Protein AF-A0A084WUX9-F1 (afdb_monomer_lite)

Foldseek 3Di:
DDDDDDDDDDDDDDDDPDDPDPPPPPPPPPPPPPLQDACALLNVQLVVCCVVPVPDDPVVSVVVVVVDDLVSSLVSRVVSVVRPNHDDDPVSVVSVVVVFDDQQDPDLLVNQCVVFLDDDPPDDSVRSSVVSVVVVVPDDPVVSVVSVVVSVVVNVCCVVVRDD

Sequence (164 aa):
MTSSHTGPKKTEREIDQLDNHHQEAAGTTTETPNLNTTTTAYNLFAREKKIKRLNLSSGDIKQQWKAASEAEKLQYIYEARLRPNHRLTRAEKAILDQWMPVPVPVDVRSYFLAKHAVVQPPFSPVHQRKSALKKIAALTEREKQQLEAEHYNENLAYMTYGIH

Organism: Anopheles sinensis (NCBI:txid74873)

Radius of gyration: 33.67 Å; chains: 1; bounding box: 61×87×87 Å

Structure (mmCIF, N/CA/C/O backbone):
data_AF-A0A084WUX9-F1
#
_entry.id   AF-A0A084WUX9-F1
#
loop_
_atom_site.group_PDB
_atom_site.id
_atom_site.type_symbol
_atom_site.label_atom_id
_atom_site.label_alt_id
_atom_site.label_comp_id
_atom_site.label_asym_id
_atom_site.label_entity_id
_atom_site.label_seq_id
_atom_site.pdbx_PDB_ins_code
_atom_site.Cartn_x
_atom_site.Cartn_y
_atom_site.Cartn_z
_atom_site.occupancy
_atom_site.B_iso_or_equiv
_atom_site.auth_seq_id
_atom_site.auth_comp_id
_atom_site.auth_asym_id
_atom_site.auth_atom_id
_atom_site.pdbx_PDB_model_num
ATOM 1 N N . MET A 1 1 ? 19.362 77.435 -44.225 1.00 41.72 1 MET A N 1
ATOM 2 C CA . MET A 1 1 ? 17.892 77.500 -44.380 1.00 41.72 1 MET A CA 1
ATOM 3 C C . MET A 1 1 ? 17.540 77.054 -45.794 1.00 41.72 1 MET A C 1
ATOM 5 O O . MET A 1 1 ? 18.256 77.455 -46.699 1.00 41.72 1 MET A O 1
ATOM 9 N N . THR A 1 2 ? 16.474 76.247 -45.925 1.00 39.19 2 THR A N 1
ATOM 10 C CA . THR A 1 2 ? 15.825 75.701 -47.148 1.00 39.19 2 THR A CA 1
ATOM 11 C C . THR A 1 2 ? 16.652 74.743 -48.018 1.00 39.19 2 THR A C 1
ATOM 13 O O . THR A 1 2 ? 17.834 74.980 -48.200 1.00 39.19 2 THR A O 1
ATOM 16 N N . SER A 1 3 ? 16.138 73.715 -48.692 1.00 33.12 3 SER A N 1
ATOM 17 C CA . SER A 1 3 ? 14.966 72.821 -48.629 1.00 33.12 3 SER A CA 1
ATOM 18 C C . SER A 1 3 ? 15.033 72.005 -49.935 1.00 33.12 3 SER A C 1
ATOM 20 O O . SER A 1 3 ? 15.480 72.550 -50.940 1.00 33.12 3 SER A O 1
ATOM 22 N N . SER A 1 4 ? 14.466 70.792 -49.939 1.00 40.16 4 SER A N 1
ATOM 23 C CA . SER A 1 4 ? 13.883 70.120 -51.123 1.00 40.16 4 SER A CA 1
ATOM 24 C C . SER A 1 4 ? 14.839 69.483 -52.148 1.00 40.16 4 SER A C 1
ATOM 26 O O . SER A 1 4 ? 15.923 69.985 -52.392 1.00 40.16 4 SER A O 1
ATOM 28 N N . HIS A 1 5 ? 14.492 68.441 -52.908 1.00 34.41 5 HIS A N 1
ATOM 29 C CA . HIS A 1 5 ? 13.537 67.319 -52.855 1.00 34.41 5 HIS A CA 1
ATOM 30 C C . HIS A 1 5 ? 13.778 66.551 -54.184 1.00 34.41 5 HIS A C 1
ATOM 32 O O . HIS A 1 5 ? 13.974 67.203 -55.205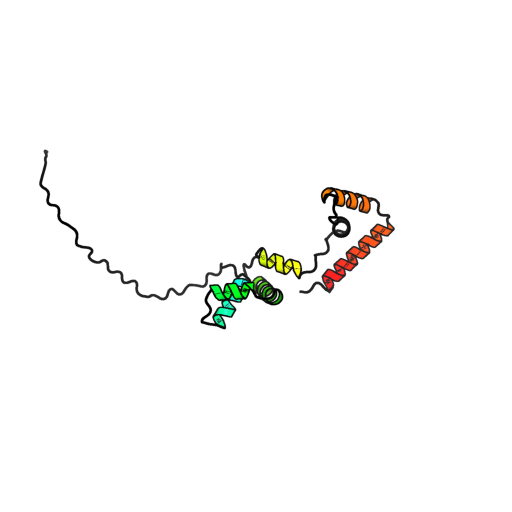 1.00 34.41 5 HIS A O 1
ATOM 38 N N . THR A 1 6 ? 13.703 65.207 -54.173 1.00 41.31 6 THR A N 1
ATOM 39 C CA . THR A 1 6 ? 13.451 64.271 -55.316 1.00 41.31 6 THR A CA 1
ATOM 40 C C . THR A 1 6 ? 14.460 64.234 -56.481 1.00 41.31 6 THR A C 1
ATOM 42 O O . THR A 1 6 ? 14.612 65.216 -57.188 1.00 41.31 6 THR A O 1
ATOM 45 N N . GLY A 1 7 ? 15.202 63.150 -56.759 1.00 40.19 7 GLY A N 1
ATOM 46 C CA . GLY A 1 7 ? 14.838 61.765 -57.170 1.00 40.19 7 GLY A CA 1
ATOM 47 C C . GLY A 1 7 ? 15.695 61.413 -58.429 1.00 40.19 7 GLY A C 1
ATOM 48 O O . GLY A 1 7 ? 16.236 62.365 -58.986 1.00 40.19 7 GLY A O 1
ATOM 49 N N . PRO A 1 8 ? 15.874 60.159 -58.928 1.00 44.72 8 PRO A N 1
ATOM 50 C CA . PRO A 1 8 ? 14.911 59.055 -58.932 1.00 44.72 8 PRO A CA 1
ATOM 51 C C . PRO A 1 8 ? 15.466 57.623 -58.671 1.00 44.72 8 PRO A C 1
ATOM 53 O O . PRO A 1 8 ? 16.659 57.341 -58.691 1.00 44.72 8 PRO A O 1
ATOM 56 N N . LYS A 1 9 ? 14.495 56.719 -58.482 1.00 49.94 9 LYS A N 1
ATOM 57 C CA . LYS A 1 9 ? 14.483 55.248 -58.606 1.00 49.94 9 LYS A CA 1
ATOM 58 C C . LYS A 1 9 ? 15.597 54.606 -59.450 1.00 49.94 9 LYS A C 1
ATOM 60 O O . LYS A 1 9 ? 15.691 54.928 -60.630 1.00 49.94 9 LYS A O 1
ATOM 65 N N . LYS A 1 10 ? 16.179 53.513 -58.935 1.00 38.62 10 LYS A N 1
ATOM 66 C CA . LYS A 1 10 ? 16.276 52.227 -59.655 1.00 38.62 10 LYS A CA 1
ATOM 67 C C . LYS A 1 10 ? 16.166 51.043 -58.687 1.00 38.62 10 LYS A C 1
ATOM 69 O O . LYS A 1 10 ? 16.828 50.997 -57.661 1.00 38.62 10 LYS A O 1
ATOM 74 N N . THR A 1 11 ? 15.261 50.139 -59.032 1.00 54.69 11 THR A N 1
ATOM 75 C CA . THR A 1 11 ? 15.081 48.780 -58.519 1.00 54.69 11 THR A CA 1
ATOM 76 C C . THR A 1 11 ? 16.185 47.890 -59.077 1.00 54.69 11 THR A C 1
ATOM 78 O O . THR A 1 11 ? 16.352 47.870 -60.289 1.00 54.69 11 THR A O 1
ATOM 81 N N . GLU A 1 12 ? 16.835 47.108 -58.227 1.00 41.22 12 GLU A N 1
ATOM 82 C CA . GLU A 1 12 ? 17.579 45.880 -58.547 1.00 41.22 12 GLU A CA 1
ATOM 83 C C . GLU A 1 12 ? 17.615 45.112 -57.211 1.00 41.22 12 GLU A C 1
ATOM 85 O O . GLU A 1 12 ? 17.967 45.676 -56.180 1.00 41.22 12 GLU A O 1
ATOM 90 N N . ARG A 1 13 ? 16.856 44.011 -57.097 1.00 45.44 13 ARG A N 1
ATOM 91 C CA . ARG A 1 13 ? 17.412 42.644 -57.076 1.00 45.44 13 ARG A CA 1
ATOM 92 C C . ARG A 1 13 ? 18.611 42.565 -56.130 1.00 45.44 13 ARG A C 1
ATOM 94 O O . ARG A 1 13 ? 19.611 43.221 -56.360 1.00 45.44 13 ARG A O 1
ATOM 101 N N . GLU A 1 14 ? 18.413 41.959 -54.959 1.00 50.81 14 GLU A N 1
ATOM 102 C CA . GLU A 1 14 ? 18.924 40.604 -54.677 1.00 50.81 14 GLU A CA 1
ATOM 103 C C . GLU A 1 14 ? 20.434 40.509 -54.897 1.00 50.81 14 GLU A C 1
ATOM 105 O O . GLU A 1 14 ? 20.900 40.800 -55.990 1.00 50.81 14 GLU A O 1
ATOM 110 N N . ILE A 1 15 ? 21.125 39.968 -53.887 1.00 43.72 15 ILE A N 1
ATOM 111 C CA . ILE A 1 15 ? 22.556 39.615 -53.840 1.00 43.72 15 ILE A CA 1
ATOM 112 C C . ILE A 1 15 ? 23.380 40.633 -53.033 1.00 43.72 15 ILE A C 1
ATOM 114 O O . ILE A 1 15 ? 23.871 41.626 -53.549 1.00 43.72 15 ILE A O 1
ATOM 118 N N . ASP A 1 16 ? 23.455 40.413 -51.716 1.00 39.91 16 ASP A N 1
ATOM 119 C CA . ASP A 1 16 ? 24.708 39.955 -51.095 1.00 39.91 16 ASP A CA 1
ATOM 120 C C . ASP A 1 16 ? 24.497 39.704 -49.594 1.00 39.91 16 ASP A C 1
ATOM 122 O O . ASP A 1 16 ? 24.629 40.570 -48.730 1.00 39.91 16 ASP A O 1
ATOM 126 N N . GLN A 1 17 ? 24.140 38.452 -49.299 1.00 48.69 17 GLN A N 1
ATOM 127 C CA . GLN A 1 17 ? 24.583 37.794 -48.079 1.00 48.69 17 GLN A CA 1
ATOM 128 C C . GLN A 1 17 ? 26.094 37.612 -48.210 1.00 48.69 17 GLN A C 1
ATOM 130 O O . GLN A 1 17 ? 26.529 36.732 -48.946 1.00 48.69 17 GLN A O 1
ATOM 135 N N . LEU A 1 18 ? 26.880 38.415 -47.498 1.00 40.47 18 LEU A N 1
ATOM 136 C CA . LEU A 1 18 ? 28.286 38.113 -47.258 1.00 40.47 18 LEU A CA 1
ATOM 137 C C . LEU A 1 18 ? 28.596 38.272 -45.769 1.00 40.47 18 LEU A C 1
ATOM 139 O O . LEU A 1 18 ? 28.693 39.368 -45.223 1.00 40.47 18 LEU A O 1
ATOM 143 N N . ASP A 1 19 ? 28.698 37.096 -45.152 1.00 46.34 19 ASP A N 1
ATOM 144 C CA . ASP A 1 19 ? 29.775 36.701 -44.253 1.00 46.34 19 ASP A CA 1
ATOM 145 C C . ASP A 1 19 ? 29.959 37.473 -42.947 1.00 46.34 19 ASP A C 1
ATOM 147 O O . ASP A 1 19 ? 30.863 38.285 -42.779 1.00 46.34 19 ASP A O 1
ATOM 151 N N . ASN A 1 20 ? 29.217 37.030 -41.929 1.00 42.66 20 ASN A N 1
ATOM 152 C CA . ASN A 1 20 ? 29.843 36.797 -40.629 1.00 42.66 20 ASN A CA 1
ATOM 153 C C . ASN A 1 20 ? 29.811 35.301 -40.318 1.00 42.66 20 ASN A C 1
ATOM 155 O O . ASN A 1 20 ? 28.899 34.757 -39.695 1.00 42.66 20 ASN A O 1
ATOM 159 N N . HIS A 1 21 ? 30.844 34.647 -40.835 1.00 44.69 21 HIS A N 1
ATOM 160 C CA . HIS A 1 21 ? 31.162 33.239 -40.705 1.00 44.69 21 HIS A CA 1
ATOM 161 C C . HIS A 1 21 ? 31.681 32.949 -39.283 1.00 44.69 21 HIS A C 1
ATOM 163 O O . HIS A 1 21 ? 32.874 32.741 -39.075 1.00 44.69 21 HIS A O 1
ATOM 169 N N . HIS A 1 22 ? 30.802 32.915 -38.278 1.00 39.81 22 HIS A N 1
ATOM 170 C CA . HIS A 1 22 ? 31.128 32.217 -37.033 1.00 39.81 22 HIS A CA 1
ATOM 171 C C . HIS A 1 22 ? 30.910 30.720 -37.256 1.00 39.81 22 HIS A C 1
ATOM 173 O O . HIS A 1 22 ? 29.829 30.180 -37.043 1.00 39.81 22 HIS A O 1
ATOM 179 N N . GLN A 1 23 ? 31.969 30.050 -37.719 1.00 47.12 23 GLN A N 1
ATOM 180 C CA . GLN A 1 23 ? 32.137 28.619 -37.492 1.00 47.12 23 GLN A CA 1
ATOM 181 C C . GLN A 1 23 ? 32.163 28.411 -35.978 1.00 47.12 23 GLN A C 1
ATOM 183 O O . GLN A 1 23 ? 33.183 28.636 -35.326 1.00 47.12 23 GLN A O 1
ATOM 188 N N . GLU A 1 24 ? 31.030 28.011 -35.409 1.00 46.75 24 GLU A N 1
ATOM 189 C CA . GLU A 1 24 ? 31.026 27.385 -34.097 1.00 46.75 24 GLU A CA 1
ATOM 190 C C . GLU A 1 24 ? 31.897 26.135 -34.216 1.00 46.75 24 GLU A C 1
ATOM 192 O O . GLU A 1 24 ? 31.562 25.166 -34.902 1.00 46.75 24 GLU A O 1
ATOM 197 N N . ALA A 1 25 ? 33.083 26.198 -33.612 1.00 47.25 25 ALA A N 1
ATOM 198 C CA . ALA A 1 25 ? 33.909 25.026 -33.418 1.00 47.25 25 ALA A CA 1
ATOM 199 C C . ALA A 1 25 ? 33.036 23.948 -32.770 1.00 47.25 25 ALA A C 1
ATOM 201 O O . ALA A 1 25 ? 32.283 24.249 -31.842 1.00 47.25 25 ALA A O 1
ATOM 202 N N . ALA A 1 26 ? 33.145 22.710 -33.257 1.00 51.50 26 ALA A N 1
ATOM 203 C CA . ALA A 1 26 ? 32.542 21.525 -32.661 1.00 51.50 26 ALA A CA 1
ATOM 204 C C . ALA A 1 26 ? 33.140 21.287 -31.261 1.00 51.50 26 ALA A C 1
ATOM 206 O O . ALA A 1 26 ? 33.949 20.390 -31.038 1.00 51.50 26 ALA A O 1
ATOM 207 N N . GLY A 1 27 ? 32.784 22.153 -30.318 1.00 45.78 27 GLY A N 1
ATOM 208 C CA . GLY A 1 27 ? 33.025 21.992 -28.907 1.00 45.78 27 GLY A CA 1
ATOM 209 C C . GLY A 1 27 ? 32.035 20.953 -28.434 1.00 45.78 27 GLY A C 1
ATOM 210 O O . GLY A 1 27 ? 30.836 21.208 -28.386 1.00 45.78 27 GLY A O 1
ATOM 211 N N . THR A 1 28 ? 32.538 19.767 -28.114 1.00 50.75 28 THR A N 1
ATOM 212 C CA . THR A 1 28 ? 31.842 18.805 -27.266 1.00 50.75 28 THR A CA 1
ATOM 213 C C . THR A 1 28 ? 31.258 19.555 -26.075 1.00 50.75 28 THR A C 1
ATOM 215 O O . THR A 1 28 ? 31.988 19.939 -25.161 1.00 50.75 28 THR A O 1
ATOM 218 N N . THR A 1 29 ? 29.948 19.793 -26.097 1.00 49.16 29 THR A N 1
ATOM 219 C CA . THR A 1 29 ? 29.198 20.215 -24.924 1.00 49.16 29 THR A CA 1
ATOM 220 C C . THR A 1 29 ? 29.279 19.056 -23.953 1.00 49.16 29 THR A C 1
ATOM 222 O O . THR A 1 29 ? 28.542 18.076 -24.066 1.00 49.16 29 THR A O 1
ATOM 225 N N . THR A 1 30 ? 30.234 19.113 -23.032 1.00 50.25 30 THR A N 1
ATOM 226 C CA . THR A 1 30 ? 30.246 18.236 -21.872 1.00 50.25 30 THR A CA 1
ATOM 227 C C . THR A 1 30 ? 29.006 18.613 -21.072 1.00 50.25 30 THR A C 1
ATOM 229 O O . THR A 1 30 ? 29.023 19.570 -20.302 1.00 50.25 30 THR A O 1
ATOM 232 N N . GLU A 1 31 ? 27.888 17.935 -21.338 1.00 49.44 31 GLU A N 1
ATOM 233 C CA . GLU A 1 31 ? 26.661 18.081 -20.568 1.00 49.44 31 GLU A CA 1
ATOM 234 C C . GLU A 1 31 ? 26.996 17.736 -19.119 1.00 49.44 31 GLU A C 1
ATOM 236 O O . GLU A 1 31 ? 27.158 16.571 -18.747 1.00 49.44 31 GLU A O 1
ATOM 241 N N . THR A 1 32 ? 27.158 18.763 -18.289 1.00 49.28 32 THR A N 1
ATOM 242 C CA . THR A 1 32 ? 27.260 18.597 -16.847 1.00 49.28 32 THR A CA 1
ATOM 243 C C . THR A 1 32 ? 26.011 17.832 -16.406 1.00 49.28 32 THR A C 1
ATOM 245 O O . THR A 1 32 ? 24.902 18.290 -16.701 1.00 49.28 32 THR A O 1
ATOM 248 N N . PRO A 1 33 ? 26.133 16.662 -15.749 1.00 49.81 33 PRO A N 1
ATOM 249 C CA . PRO A 1 33 ? 24.970 15.865 -15.392 1.00 49.81 33 PRO A CA 1
ATOM 250 C C . PRO A 1 33 ? 24.054 16.708 -14.509 1.00 49.81 33 PRO A C 1
ATOM 252 O O . PRO A 1 33 ? 24.428 17.137 -13.418 1.00 49.81 33 PRO A O 1
ATOM 255 N N . ASN A 1 34 ? 22.857 16.987 -15.017 1.00 52.12 34 ASN A N 1
ATOM 256 C CA . ASN A 1 34 ? 21.892 17.842 -14.352 1.00 52.12 34 ASN A CA 1
ATOM 257 C C . ASN A 1 34 ? 21.375 17.099 -13.106 1.00 52.12 34 ASN A C 1
ATOM 259 O O . ASN A 1 34 ? 20.510 16.222 -13.210 1.00 52.12 34 ASN A O 1
ATOM 263 N N . LEU A 1 35 ? 21.941 17.424 -11.933 1.00 49.97 35 LEU A N 1
ATOM 264 C CA . LEU A 1 35 ? 21.674 16.784 -10.630 1.00 49.97 35 LEU A CA 1
ATOM 265 C C . LEU A 1 35 ? 20.184 16.788 -10.221 1.00 49.97 35 LEU A C 1
ATOM 267 O O . LEU A 1 35 ? 19.797 16.088 -9.286 1.00 49.97 35 LEU A O 1
ATOM 271 N N . ASN A 1 36 ? 19.342 17.544 -10.929 1.00 52.62 36 ASN A N 1
ATOM 272 C CA . ASN A 1 36 ? 17.929 17.748 -10.618 1.00 52.62 36 ASN A CA 1
ATOM 273 C C . ASN A 1 36 ? 16.963 16.874 -11.435 1.00 52.62 36 ASN A C 1
ATOM 275 O O . ASN A 1 36 ? 15.748 17.027 -11.309 1.00 52.62 36 ASN A O 1
ATOM 279 N N . THR A 1 37 ? 17.452 15.965 -12.281 1.00 59.09 37 THR A N 1
ATOM 280 C CA . THR A 1 37 ? 16.554 15.071 -13.027 1.00 59.09 37 THR A CA 1
ATOM 281 C C . THR A 1 37 ? 15.969 13.998 -12.108 1.00 59.09 37 THR A C 1
ATOM 283 O O . THR A 1 37 ? 16.682 13.172 -11.537 1.00 59.09 37 THR A O 1
ATOM 286 N N . THR A 1 38 ? 14.640 13.995 -11.953 1.00 68.94 38 THR A N 1
ATOM 287 C CA . THR A 1 38 ? 13.927 12.954 -11.203 1.00 68.94 38 THR A CA 1
ATOM 288 C C . THR A 1 38 ? 14.246 11.591 -11.813 1.00 68.94 38 THR A C 1
ATOM 290 O O . THR A 1 38 ? 13.859 11.282 -12.942 1.00 68.94 38 THR A O 1
ATOM 293 N N . THR A 1 39 ? 14.972 10.762 -11.069 1.00 80.25 39 THR A N 1
ATOM 294 C CA . THR A 1 39 ? 15.287 9.400 -11.497 1.00 80.25 39 THR A CA 1
ATOM 295 C C . THR A 1 39 ? 14.091 8.511 -11.178 1.00 80.25 39 THR A C 1
ATOM 297 O O . THR A 1 39 ? 13.825 8.228 -10.016 1.00 80.25 39 THR A O 1
ATOM 300 N N . THR A 1 40 ? 13.328 8.113 -12.195 1.00 86.25 40 THR A N 1
ATOM 301 C CA . THR A 1 40 ? 12.213 7.159 -12.062 1.00 86.25 40 THR A CA 1
ATOM 302 C C . THR A 1 40 ? 12.698 5.721 -12.254 1.00 86.25 40 THR A C 1
ATOM 304 O O . THR A 1 40 ? 13.781 5.500 -12.806 1.00 86.25 40 THR A O 1
ATOM 307 N N . ALA A 1 41 ? 11.886 4.734 -11.867 1.00 89.25 41 ALA A N 1
ATOM 308 C CA . ALA A 1 41 ? 12.178 3.319 -12.111 1.00 89.25 41 ALA A CA 1
ATOM 309 C C . ALA A 1 41 ? 12.383 3.035 -13.608 1.00 89.25 41 ALA A C 1
ATOM 311 O O . ALA A 1 41 ? 13.308 2.327 -14.002 1.00 89.25 41 ALA A O 1
ATOM 312 N N . TYR A 1 42 ? 11.578 3.680 -14.460 1.00 90.12 42 TYR A N 1
ATOM 313 C CA . TYR A 1 42 ? 11.735 3.603 -15.911 1.00 90.12 42 TYR A CA 1
ATOM 314 C C . TYR A 1 42 ? 13.082 4.162 -16.387 1.00 90.12 42 TYR A C 1
ATOM 316 O O . TYR A 1 42 ? 13.700 3.576 -17.272 1.00 90.12 42 TYR A O 1
ATOM 324 N N . ASN A 1 43 ? 13.561 5.272 -15.814 1.00 88.94 43 ASN A N 1
ATOM 325 C CA . ASN A 1 43 ? 14.850 5.852 -16.200 1.00 88.94 43 ASN A CA 1
ATOM 326 C C . ASN A 1 43 ? 16.010 4.906 -15.859 1.00 88.94 43 ASN A C 1
ATOM 328 O O . ASN A 1 43 ? 16.932 4.768 -16.664 1.00 88.94 43 ASN A O 1
ATOM 332 N N . LEU A 1 44 ? 15.943 4.225 -14.709 1.00 89.19 44 LEU A N 1
ATOM 333 C CA . LEU A 1 44 ? 16.918 3.199 -14.330 1.00 89.19 44 LEU A CA 1
ATOM 334 C C . LEU A 1 44 ? 16.884 2.013 -15.296 1.00 89.19 44 LEU A C 1
ATOM 336 O O . LEU A 1 44 ? 17.915 1.672 -15.877 1.00 89.19 44 LEU A O 1
ATOM 340 N N . PHE A 1 45 ? 15.694 1.468 -15.558 1.00 90.62 45 PHE A N 1
ATOM 341 C CA . PHE A 1 45 ? 15.499 0.389 -16.525 1.00 90.62 45 PHE A CA 1
ATOM 342 C C . PHE A 1 45 ? 16.039 0.765 -17.911 1.00 90.62 45 PHE A C 1
ATOM 344 O O . PHE A 1 45 ? 16.818 0.028 -18.514 1.00 90.62 45 PHE A O 1
ATOM 351 N N . ALA A 1 46 ? 15.666 1.940 -18.419 1.00 89.12 46 ALA A N 1
ATOM 352 C CA . ALA A 1 46 ? 16.072 2.403 -19.738 1.00 89.12 46 ALA A CA 1
ATOM 353 C C . ALA A 1 46 ? 17.588 2.601 -19.833 1.00 89.12 46 ALA A C 1
ATOM 355 O O . ALA A 1 46 ? 18.190 2.221 -20.839 1.00 89.12 46 ALA A O 1
ATOM 356 N N . ARG A 1 47 ? 18.217 3.152 -18.787 1.00 87.25 47 ARG A N 1
ATOM 357 C CA . ARG A 1 47 ? 19.674 3.297 -18.713 1.00 87.25 47 ARG A CA 1
ATOM 358 C C . ARG A 1 47 ? 20.359 1.936 -18.751 1.00 87.25 47 ARG A C 1
ATOM 360 O O . ARG A 1 47 ? 21.286 1.755 -19.536 1.00 87.25 47 ARG A O 1
ATOM 367 N N . GLU A 1 48 ? 19.889 0.975 -17.963 1.00 88.94 48 GLU A N 1
ATOM 368 C CA . GLU A 1 48 ? 20.467 -0.366 -17.938 1.00 88.94 48 GLU A CA 1
ATOM 369 C C . GLU A 1 48 ? 20.326 -1.076 -19.290 1.00 88.94 48 GLU A C 1
ATOM 371 O O . GLU A 1 48 ? 21.304 -1.629 -19.796 1.00 88.94 48 GLU A O 1
ATOM 376 N N . LYS A 1 49 ? 19.145 -1.026 -19.925 1.00 86.88 49 LYS A N 1
ATOM 377 C CA . LYS A 1 49 ? 18.944 -1.651 -21.241 1.00 86.88 49 LYS A CA 1
ATOM 378 C C . LYS A 1 49 ? 19.794 -0.988 -22.326 1.00 86.88 49 LYS A C 1
ATOM 380 O O . LYS A 1 49 ? 20.309 -1.712 -23.169 1.00 86.88 49 LYS A O 1
ATOM 385 N N . LYS A 1 50 ? 20.007 0.334 -22.286 1.00 84.38 50 LYS A N 1
ATOM 386 C CA . LYS A 1 50 ? 20.923 1.027 -23.215 1.00 84.38 50 LYS A CA 1
ATOM 387 C C . LYS A 1 50 ? 22.383 0.625 -23.012 1.00 84.38 50 LYS A C 1
ATOM 389 O O . LYS A 1 50 ? 23.078 0.394 -23.993 1.00 84.38 50 LYS A O 1
ATOM 394 N N . ILE A 1 51 ? 22.833 0.494 -21.762 1.00 82.50 51 ILE A N 1
ATOM 395 C CA . ILE A 1 51 ? 24.200 0.041 -21.451 1.00 82.50 51 ILE A CA 1
ATOM 396 C C . ILE A 1 51 ? 24.403 -1.408 -21.910 1.00 82.50 51 ILE A C 1
ATOM 398 O O . ILE A 1 51 ? 25.407 -1.724 -22.539 1.00 82.50 51 ILE A O 1
ATOM 402 N N . LYS A 1 52 ? 23.440 -2.293 -21.624 1.00 80.50 52 LYS A N 1
ATOM 403 C CA . LYS A 1 52 ? 23.521 -3.717 -21.987 1.00 80.50 52 LYS A CA 1
ATOM 404 C C . LYS A 1 52 ? 23.287 -3.977 -23.477 1.00 80.50 52 LYS A C 1
ATOM 406 O O . LYS A 1 52 ? 23.744 -4.993 -23.992 1.00 80.50 52 LYS A O 1
ATOM 411 N N . ARG A 1 53 ? 22.538 -3.113 -24.167 1.00 73.69 53 ARG A N 1
ATOM 412 C CA . ARG A 1 53 ? 22.173 -3.250 -25.584 1.00 73.69 53 ARG A CA 1
ATOM 413 C C . ARG A 1 53 ? 22.253 -1.889 -26.273 1.00 73.69 53 ARG A C 1
ATOM 415 O O . ARG A 1 53 ? 21.263 -1.166 -26.367 1.00 73.69 53 ARG A O 1
ATOM 422 N N . LEU A 1 54 ? 23.439 -1.600 -26.807 1.00 61.75 54 LEU A N 1
ATOM 423 C CA . LEU A 1 54 ? 23.803 -0.330 -27.448 1.00 61.75 54 LEU A CA 1
ATOM 424 C C . LEU A 1 54 ? 22.896 0.078 -28.630 1.00 61.75 54 LEU A C 1
ATOM 426 O O . LEU A 1 54 ? 22.850 1.255 -28.968 1.00 61.75 54 LEU A O 1
ATOM 430 N N . ASN A 1 55 ? 22.133 -0.859 -29.212 1.00 74.62 55 ASN A N 1
ATOM 431 C CA . ASN A 1 55 ? 21.350 -0.642 -30.438 1.00 74.62 55 ASN A CA 1
ATOM 432 C C . ASN A 1 55 ? 19.822 -0.624 -30.245 1.00 74.62 55 ASN A C 1
ATOM 434 O O . ASN A 1 55 ? 19.090 -0.616 -31.233 1.00 74.62 55 ASN A O 1
ATOM 438 N N . LEU A 1 56 ? 19.301 -0.660 -29.012 1.00 78.44 56 LEU A N 1
ATOM 439 C CA . LEU A 1 56 ? 17.848 -0.590 -28.815 1.00 78.44 56 LEU A CA 1
ATOM 440 C C . LEU A 1 56 ? 17.332 0.840 -28.982 1.00 78.44 56 LEU A C 1
ATOM 442 O O . LEU A 1 56 ? 17.821 1.771 -28.336 1.00 78.44 56 LEU A O 1
ATOM 446 N N . SER A 1 57 ? 16.281 1.001 -29.788 1.00 86.19 57 SER A N 1
ATOM 447 C CA . SER A 1 57 ? 15.587 2.279 -29.880 1.00 86.19 57 SER A CA 1
ATOM 448 C C . SER A 1 57 ? 14.864 2.594 -28.564 1.00 86.19 57 SER A C 1
ATOM 450 O O . SER A 1 57 ? 14.457 1.706 -27.808 1.00 86.19 57 SER A O 1
ATOM 452 N N . SER A 1 58 ? 14.637 3.880 -28.290 1.00 84.56 58 SER A N 1
ATOM 453 C CA . SER A 1 58 ? 13.827 4.298 -27.136 1.00 84.56 58 SER A CA 1
ATOM 454 C C . SER A 1 58 ? 12.398 3.726 -27.184 1.00 84.56 58 SER A C 1
ATOM 456 O O . SER A 1 58 ? 11.781 3.528 -26.136 1.00 84.56 58 SER A O 1
ATOM 458 N N . GLY A 1 59 ? 11.874 3.443 -28.384 1.00 87.75 59 GLY A N 1
ATOM 459 C CA . GLY A 1 59 ? 10.571 2.805 -28.577 1.00 87.75 59 GLY A CA 1
ATOM 460 C C . GLY A 1 59 ? 10.554 1.361 -28.078 1.00 87.75 59 GLY A C 1
ATOM 461 O O . GLY A 1 59 ? 9.666 0.993 -27.306 1.00 87.75 59 GLY A O 1
ATOM 462 N N . ASP A 1 60 ? 11.575 0.581 -28.431 1.00 88.25 60 ASP A N 1
ATOM 463 C CA . ASP A 1 60 ? 11.696 -0.828 -28.036 1.00 88.25 60 ASP A CA 1
ATOM 464 C C . ASP A 1 60 ? 11.875 -0.974 -26.526 1.00 88.25 60 ASP A C 1
ATOM 466 O O . ASP A 1 60 ? 11.260 -1.832 -25.894 1.00 88.25 60 ASP A O 1
ATOM 470 N N . ILE A 1 61 ? 12.660 -0.084 -25.913 1.00 88.62 61 ILE A N 1
ATOM 471 C CA . ILE A 1 61 ? 12.839 -0.040 -24.455 1.00 88.62 61 ILE A CA 1
ATOM 472 C C . ILE A 1 61 ? 11.501 0.225 -23.759 1.00 88.62 61 ILE A C 1
ATOM 474 O O . ILE A 1 61 ? 11.173 -0.424 -22.765 1.00 88.62 61 ILE A O 1
ATOM 478 N N . LYS A 1 62 ? 10.683 1.136 -24.296 1.00 89.75 62 LYS A N 1
ATOM 479 C CA . LYS A 1 62 ? 9.352 1.421 -23.747 1.00 89.75 62 LYS A CA 1
ATOM 480 C C . LYS A 1 62 ? 8.411 0.222 -23.876 1.00 89.75 62 LYS A C 1
ATOM 482 O O . LYS A 1 62 ? 7.612 -0.011 -22.969 1.00 89.75 62 LYS A O 1
ATOM 487 N N . GLN A 1 63 ? 8.490 -0.536 -24.969 1.00 91.00 63 GLN A N 1
ATOM 488 C CA . GLN A 1 63 ? 7.715 -1.770 -25.131 1.00 91.00 63 GLN A CA 1
ATOM 489 C C . GLN A 1 63 ? 8.166 -2.853 -24.147 1.00 91.00 63 GLN A C 1
ATOM 491 O O . GLN A 1 63 ? 7.322 -3.451 -23.483 1.00 91.00 63 GLN A O 1
ATOM 496 N N . GLN A 1 64 ? 9.476 -3.039 -23.974 1.00 90.38 64 GLN A N 1
ATOM 497 C CA . GLN A 1 64 ? 10.023 -3.981 -22.997 1.00 90.38 64 GLN A CA 1
ATOM 498 C C . GLN A 1 64 ? 9.626 -3.611 -21.567 1.00 90.38 64 GLN A C 1
ATOM 500 O O . GLN A 1 64 ? 9.219 -4.486 -20.818 1.00 90.38 64 GLN A O 1
ATOM 505 N N . TRP A 1 65 ? 9.648 -2.326 -21.198 1.00 91.38 65 TRP A N 1
ATOM 506 C CA . TRP A 1 65 ? 9.166 -1.890 -19.884 1.00 91.38 65 TRP A CA 1
ATOM 507 C C . TRP A 1 65 ? 7.684 -2.205 -19.675 1.00 91.38 65 TRP A C 1
ATOM 509 O O . TRP A 1 65 ? 7.281 -2.633 -18.598 1.00 91.38 65 TRP A O 1
ATOM 519 N N . LYS A 1 66 ? 6.844 -2.016 -20.699 1.00 90.38 66 LYS A N 1
ATOM 520 C CA . LYS A 1 66 ? 5.425 -2.383 -20.605 1.00 90.38 66 LYS A CA 1
ATOM 521 C C . LYS A 1 66 ? 5.258 -3.887 -20.383 1.00 90.38 66 LYS A C 1
ATOM 523 O O . LYS A 1 66 ? 4.486 -4.259 -19.502 1.00 90.38 66 LYS A O 1
ATOM 528 N N . ALA A 1 67 ? 6.006 -4.699 -21.130 1.00 91.50 67 ALA A N 1
ATOM 529 C CA . ALA A 1 67 ? 5.979 -6.159 -21.067 1.00 91.50 67 ALA A CA 1
ATOM 530 C C . ALA A 1 67 ? 6.691 -6.758 -19.838 1.00 91.50 67 ALA A C 1
ATOM 532 O O . ALA A 1 67 ? 6.456 -7.921 -19.522 1.00 91.50 67 ALA A O 1
ATOM 533 N N . ALA A 1 68 ? 7.540 -5.989 -19.147 1.00 89.25 68 ALA A N 1
ATOM 534 C CA . ALA A 1 68 ? 8.250 -6.440 -17.955 1.00 89.25 68 ALA A CA 1
ATOM 535 C C . ALA A 1 68 ? 7.275 -6.873 -16.853 1.00 89.25 68 ALA A C 1
ATOM 537 O O . ALA A 1 68 ? 6.203 -6.272 -16.672 1.00 89.25 68 ALA A O 1
ATOM 538 N N . SER A 1 69 ? 7.667 -7.903 -16.104 1.00 90.31 69 SER A N 1
ATOM 539 C CA . SER A 1 69 ? 6.879 -8.411 -14.983 1.00 90.31 69 SER A CA 1
ATOM 540 C C . SER A 1 69 ? 6.772 -7.366 -13.871 1.00 90.31 69 SER A C 1
ATOM 542 O O . SER A 1 69 ? 7.594 -6.451 -13.765 1.00 90.31 69 SER A O 1
ATOM 544 N N . GLU A 1 70 ? 5.755 -7.487 -13.019 1.00 87.12 70 GLU A N 1
ATOM 545 C CA . GLU A 1 70 ? 5.629 -6.609 -11.850 1.00 87.12 70 GLU A CA 1
ATOM 546 C C . GLU A 1 70 ? 6.812 -6.761 -10.891 1.00 87.12 70 GLU A C 1
ATOM 548 O O . GLU A 1 70 ? 7.302 -5.756 -10.392 1.00 87.12 70 GLU A O 1
ATOM 553 N N . ALA A 1 71 ? 7.343 -7.977 -10.723 1.00 86.00 71 ALA A N 1
ATOM 554 C CA . ALA A 1 71 ? 8.540 -8.231 -9.923 1.00 86.00 71 ALA A CA 1
ATOM 555 C C . ALA A 1 71 ? 9.781 -7.492 -10.460 1.00 86.00 71 ALA A C 1
ATOM 557 O O . ALA A 1 71 ? 10.503 -6.858 -9.692 1.00 86.00 71 ALA A O 1
ATOM 558 N N . GLU A 1 72 ? 10.005 -7.510 -11.781 1.00 87.25 72 GLU A N 1
ATOM 559 C CA . GLU A 1 72 ? 11.104 -6.758 -12.405 1.00 87.25 72 GLU A CA 1
ATOM 560 C C . GLU A 1 72 ? 10.895 -5.249 -12.207 1.00 87.25 72 GLU A C 1
ATOM 562 O O . GLU A 1 72 ? 11.807 -4.541 -11.787 1.00 87.25 72 GLU A O 1
ATOM 567 N N . LYS A 1 73 ? 9.672 -4.746 -12.419 1.00 88.81 73 LYS A N 1
ATOM 568 C CA . LYS A 1 73 ? 9.337 -3.331 -12.186 1.00 88.81 73 LYS A CA 1
ATOM 569 C C . LYS A 1 73 ? 9.552 -2.920 -10.729 1.00 88.81 73 LYS A C 1
ATOM 571 O O . LYS A 1 73 ? 10.105 -1.849 -10.494 1.00 88.81 73 LYS A O 1
ATOM 576 N N . LEU A 1 74 ? 9.151 -3.752 -9.768 1.00 88.44 74 LEU A N 1
ATOM 577 C CA . LEU A 1 74 ? 9.342 -3.513 -8.336 1.00 88.44 74 LEU A CA 1
ATOM 578 C C . LEU A 1 74 ? 10.810 -3.351 -7.983 1.00 88.44 74 LEU A C 1
ATOM 580 O O . LEU A 1 74 ? 11.146 -2.405 -7.279 1.00 88.44 74 LEU A O 1
ATOM 584 N N . GLN A 1 75 ? 11.685 -4.206 -8.512 1.00 89.62 75 GLN A N 1
ATOM 585 C CA . GLN A 1 75 ? 13.123 -4.095 -8.281 1.00 89.62 75 GLN A CA 1
ATOM 586 C C . GLN A 1 75 ? 13.646 -2.698 -8.655 1.00 89.62 75 GLN A C 1
ATOM 588 O O . GLN A 1 75 ? 14.317 -2.049 -7.851 1.00 89.62 75 GLN A O 1
ATOM 593 N N . TYR A 1 76 ? 13.265 -2.187 -9.830 1.00 90.31 76 TYR A N 1
ATOM 594 C CA . TYR A 1 76 ? 13.643 -0.834 -10.252 1.00 90.31 76 TYR A CA 1
ATOM 595 C C . TYR A 1 76 ? 12.958 0.269 -9.444 1.00 90.31 76 TYR A C 1
ATOM 597 O O . TYR A 1 76 ? 13.543 1.334 -9.258 1.00 90.31 76 TYR A O 1
ATOM 605 N N . ILE A 1 77 ? 11.733 0.047 -8.960 1.00 88.31 77 ILE A N 1
ATOM 606 C CA . ILE A 1 77 ? 11.042 0.991 -8.073 1.00 88.31 77 ILE A CA 1
ATOM 607 C C . ILE A 1 77 ? 11.789 1.112 -6.745 1.00 88.31 77 ILE A C 1
ATOM 609 O O . ILE A 1 77 ? 12.057 2.229 -6.304 1.00 88.31 77 ILE A O 1
ATOM 613 N N . TYR A 1 78 ? 12.169 -0.006 -6.128 1.00 87.62 78 TYR A N 1
ATOM 614 C CA . TYR A 1 78 ? 12.967 0.000 -4.904 1.00 87.62 78 TYR A CA 1
ATOM 615 C C . TYR A 1 78 ? 14.308 0.702 -5.116 1.00 87.62 78 TYR A C 1
ATOM 617 O O . TYR A 1 78 ? 14.670 1.571 -4.325 1.00 87.62 78 TYR A O 1
ATOM 625 N N . GLU A 1 79 ? 15.004 0.417 -6.218 1.00 87.44 79 GLU A N 1
ATOM 626 C CA . GLU A 1 79 ? 16.271 1.080 -6.527 1.00 87.44 79 GLU A CA 1
ATOM 627 C C . GLU A 1 79 ? 16.099 2.590 -6.770 1.00 87.44 79 GLU A C 1
ATOM 629 O O . GLU A 1 79 ? 16.902 3.399 -6.299 1.00 87.44 79 GLU A O 1
ATOM 634 N N . ALA A 1 80 ? 15.032 2.999 -7.464 1.00 87.00 80 ALA A N 1
ATOM 635 C CA . ALA A 1 80 ? 14.737 4.406 -7.718 1.00 87.00 80 ALA A CA 1
ATOM 636 C C . ALA A 1 80 ? 14.463 5.170 -6.420 1.00 87.00 80 ALA A C 1
ATOM 638 O O . ALA A 1 80 ? 14.938 6.294 -6.270 1.00 87.00 80 ALA A O 1
ATOM 639 N N . ARG A 1 81 ? 13.787 4.548 -5.447 1.00 85.19 81 ARG A N 1
ATOM 640 C CA . ARG A 1 81 ? 13.503 5.148 -4.132 1.00 85.19 81 ARG A CA 1
ATOM 641 C C . ARG A 1 81 ? 14.749 5.478 -3.314 1.00 85.19 81 ARG A C 1
ATOM 643 O O . ARG A 1 81 ? 14.672 6.357 -2.463 1.00 85.19 81 ARG A O 1
ATOM 650 N N . LEU A 1 82 ? 15.880 4.823 -3.578 1.00 83.12 82 LEU A N 1
ATOM 651 C CA . LEU A 1 82 ? 17.156 5.127 -2.923 1.00 83.12 82 LEU A CA 1
ATOM 652 C C . LEU A 1 82 ? 17.847 6.368 -3.510 1.00 83.12 82 LEU A C 1
ATOM 654 O O . LEU A 1 82 ? 18.841 6.841 -2.959 1.00 83.12 82 LEU A O 1
ATOM 658 N N . ARG A 1 83 ? 17.368 6.894 -4.644 1.00 81.38 83 ARG A N 1
ATOM 659 C CA . ARG A 1 83 ? 17.990 8.035 -5.321 1.00 81.38 83 ARG A CA 1
ATOM 660 C C . ARG A 1 83 ? 17.513 9.356 -4.706 1.00 81.38 83 ARG A C 1
ATOM 662 O O . ARG A 1 83 ? 16.316 9.516 -4.445 1.00 81.38 83 ARG A O 1
ATOM 669 N N . PRO A 1 84 ? 18.412 10.343 -4.533 1.00 68.25 84 PRO A N 1
ATOM 670 C CA . PRO A 1 84 ? 18.005 11.679 -4.120 1.00 68.25 84 PRO A CA 1
ATOM 671 C C . PRO A 1 84 ? 17.026 12.246 -5.157 1.00 68.25 84 PRO A C 1
ATOM 673 O O . PRO A 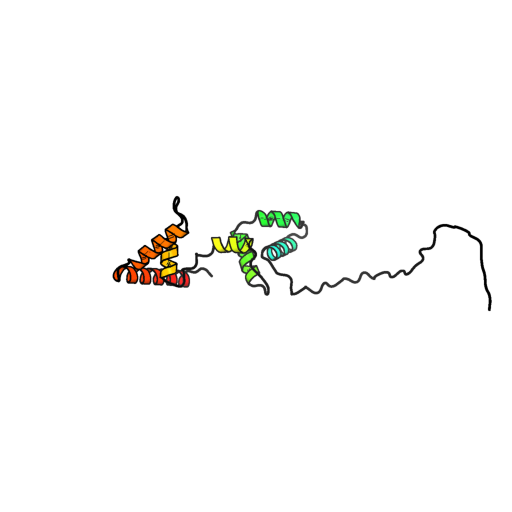1 84 ? 17.218 12.080 -6.361 1.00 68.25 84 PRO A O 1
ATOM 676 N N . ASN A 1 85 ? 15.962 12.898 -4.687 1.00 73.12 85 ASN A N 1
ATOM 677 C CA . ASN A 1 85 ? 14.907 13.506 -5.509 1.00 73.12 85 ASN A CA 1
ATOM 678 C C . ASN A 1 85 ? 13.943 12.539 -6.226 1.00 73.12 85 ASN A C 1
ATOM 680 O O . ASN A 1 85 ? 13.150 12.991 -7.056 1.00 73.12 85 ASN A O 1
ATOM 684 N N . HIS A 1 86 ? 13.944 11.238 -5.913 1.00 79.50 86 HIS A N 1
ATOM 685 C CA . HIS A 1 86 ? 12.895 10.344 -6.406 1.00 79.50 86 HIS A CA 1
ATOM 686 C C . HIS A 1 86 ? 11.544 10.649 -5.743 1.00 79.50 86 HIS A C 1
ATOM 688 O O . HIS A 1 86 ? 11.431 10.772 -4.523 1.00 79.50 86 HIS A O 1
ATOM 694 N N . ARG A 1 87 ? 10.495 10.739 -6.563 1.00 80.75 87 ARG A N 1
ATOM 695 C CA . ARG A 1 87 ? 9.099 10.788 -6.123 1.00 80.75 87 ARG A CA 1
ATOM 696 C C . ARG A 1 87 ? 8.341 9.681 -6.832 1.00 80.75 87 ARG A C 1
ATOM 698 O O . ARG A 1 87 ? 8.426 9.588 -8.055 1.00 80.75 87 ARG A O 1
ATOM 705 N N . LEU A 1 88 ? 7.576 8.905 -6.067 1.00 81.75 88 LEU A N 1
ATOM 706 C CA . LEU A 1 88 ? 6.738 7.850 -6.622 1.00 81.75 88 LEU A CA 1
ATOM 707 C C . LEU A 1 88 ? 5.737 8.442 -7.611 1.00 81.75 88 LEU A C 1
ATOM 709 O O . LEU A 1 88 ? 4.904 9.284 -7.263 1.00 81.75 88 LEU A O 1
ATOM 713 N N . THR A 1 89 ? 5.797 7.970 -8.848 1.00 86.31 89 THR A N 1
ATOM 714 C CA . THR A 1 89 ? 4.747 8.219 -9.829 1.00 86.31 89 THR A CA 1
ATOM 715 C C . THR A 1 89 ? 3.491 7.428 -9.460 1.00 86.31 89 THR A C 1
ATOM 717 O O . THR A 1 89 ? 3.538 6.438 -8.729 1.00 86.31 89 THR A O 1
ATOM 720 N N . ARG A 1 90 ? 2.337 7.822 -10.011 1.00 85.12 90 ARG A N 1
ATOM 721 C CA . ARG A 1 90 ? 1.070 7.104 -9.788 1.00 85.12 90 ARG A CA 1
ATOM 722 C C . ARG A 1 90 ? 1.156 5.620 -10.172 1.00 85.12 90 ARG A C 1
ATOM 724 O O . ARG A 1 90 ? 0.550 4.793 -9.502 1.00 85.12 90 ARG A O 1
ATOM 731 N N . ALA A 1 91 ? 1.899 5.299 -11.232 1.00 84.69 91 ALA A N 1
ATOM 732 C CA . ALA A 1 91 ? 2.087 3.925 -11.689 1.00 84.69 91 ALA A CA 1
ATOM 733 C C . ALA A 1 91 ? 2.972 3.119 -10.727 1.00 84.69 91 ALA A C 1
ATOM 735 O O . ALA A 1 91 ? 2.606 2.011 -10.356 1.00 84.69 91 ALA A O 1
ATOM 736 N N . GLU A 1 92 ? 4.093 3.686 -10.276 1.00 85.75 92 GLU A N 1
ATOM 737 C CA . GLU A 1 92 ? 4.989 3.022 -9.316 1.00 85.75 92 GLU A CA 1
ATOM 738 C C . GLU A 1 92 ? 4.299 2.822 -7.963 1.00 85.75 92 GLU A C 1
ATOM 740 O O . GLU A 1 92 ? 4.412 1.755 -7.367 1.00 85.75 92 GLU A O 1
ATOM 745 N N . LYS A 1 93 ? 3.520 3.814 -7.510 1.00 85.00 93 LYS A N 1
ATOM 746 C CA . LYS A 1 93 ? 2.713 3.695 -6.293 1.00 85.00 93 LYS A CA 1
ATOM 747 C C . LYS A 1 93 ? 1.677 2.577 -6.408 1.00 85.00 93 LYS A C 1
ATOM 749 O O . LYS A 1 93 ? 1.548 1.807 -5.474 1.00 85.00 93 LYS A O 1
ATOM 754 N N . ALA A 1 94 ? 0.972 2.463 -7.536 1.00 85.81 94 ALA A N 1
ATOM 755 C CA . ALA A 1 94 ? -0.026 1.407 -7.723 1.00 85.81 94 ALA A CA 1
ATOM 756 C C . ALA A 1 94 ? 0.592 0.001 -7.671 1.00 85.81 94 ALA A C 1
ATOM 758 O O . ALA A 1 94 ? -0.004 -0.895 -7.084 1.00 85.81 94 ALA A O 1
ATOM 759 N N . ILE A 1 95 ? 1.791 -0.169 -8.240 1.00 84.88 95 ILE A N 1
ATOM 760 C CA . ILE A 1 95 ? 2.536 -1.431 -8.157 1.00 84.88 95 ILE A CA 1
ATOM 761 C C . ILE A 1 95 ? 2.976 -1.675 -6.705 1.00 84.88 95 ILE A C 1
ATOM 763 O O . ILE A 1 95 ? 2.746 -2.749 -6.175 1.00 84.88 95 ILE A O 1
ATOM 767 N N . LEU A 1 96 ? 3.534 -0.684 -6.005 1.00 83.50 96 LEU A N 1
ATOM 768 C CA . LEU A 1 96 ? 3.908 -0.859 -4.594 1.00 83.50 96 LEU A CA 1
ATOM 769 C C . LEU A 1 96 ? 2.712 -1.170 -3.690 1.00 83.50 96 LEU A C 1
ATOM 771 O O . LEU A 1 96 ? 2.813 -2.042 -2.839 1.00 83.50 96 LEU A O 1
ATOM 775 N N . ASP A 1 97 ? 1.585 -0.487 -3.876 1.00 81.50 97 ASP A N 1
ATOM 776 C CA . ASP A 1 97 ? 0.382 -0.669 -3.058 1.00 81.50 97 ASP A CA 1
ATOM 777 C C . ASP A 1 97 ? -0.190 -2.099 -3.175 1.00 81.50 97 ASP A C 1
ATOM 779 O O . ASP A 1 97 ? -0.864 -2.555 -2.258 1.00 81.50 97 ASP A O 1
ATOM 783 N N . GLN A 1 98 ? 0.057 -2.806 -4.284 1.00 80.12 98 GLN A N 1
ATOM 784 C CA . GLN A 1 98 ? -0.368 -4.201 -4.469 1.00 80.12 98 GLN A CA 1
ATOM 785 C C . GLN A 1 98 ? 0.529 -5.203 -3.736 1.00 80.12 98 GLN A C 1
ATOM 787 O O . GLN A 1 98 ? 0.070 -6.284 -3.372 1.00 80.12 98 GLN A O 1
ATOM 792 N N . TRP A 1 99 ? 1.801 -4.854 -3.547 1.00 73.69 99 TRP A N 1
ATOM 793 C CA . TRP A 1 99 ? 2.824 -5.749 -3.007 1.00 73.69 99 TRP A CA 1
ATOM 794 C C . TRP A 1 99 ? 3.195 -5.430 -1.557 1.00 73.69 99 TRP A C 1
ATOM 796 O O . TRP A 1 99 ? 3.781 -6.269 -0.876 1.00 73.69 99 TRP A O 1
ATOM 806 N N . MET A 1 100 ? 2.836 -4.243 -1.064 1.00 67.56 100 MET A N 1
ATOM 807 C CA . MET A 1 100 ? 2.966 -3.905 0.346 1.00 67.56 100 MET A CA 1
ATOM 808 C C . MET A 1 100 ? 1.741 -4.383 1.131 1.00 67.56 100 MET A C 1
ATOM 810 O O . MET A 1 100 ? 0.607 -4.195 0.680 1.00 67.56 100 MET A O 1
ATOM 814 N N . PRO A 1 101 ? 1.939 -4.956 2.331 1.00 66.69 101 PRO A N 1
ATOM 815 C CA . PRO A 1 101 ? 0.829 -5.253 3.220 1.00 66.69 101 PRO A CA 1
ATOM 816 C C . PRO A 1 101 ? 0.059 -3.965 3.528 1.00 66.69 101 PRO A C 1
ATOM 818 O O . PRO A 1 101 ? 0.650 -2.902 3.738 1.00 66.69 101 PRO A O 1
ATOM 821 N N . VAL A 1 102 ? -1.273 -4.055 3.544 1.00 70.31 102 VAL A N 1
ATOM 822 C CA . VAL A 1 102 ? -2.126 -2.917 3.903 1.00 70.31 102 VAL A CA 1
ATOM 823 C C . VAL A 1 102 ? -1.744 -2.474 5.318 1.00 70.31 102 VAL A C 1
ATOM 825 O O . VAL A 1 102 ? -1.761 -3.308 6.226 1.00 70.31 102 VAL A O 1
ATOM 828 N N . PRO A 1 103 ? -1.387 -1.194 5.529 1.00 76.50 103 PRO A N 1
ATOM 829 C CA . PRO A 1 103 ? -0.985 -0.729 6.844 1.00 76.50 103 PRO A CA 1
ATOM 830 C C . PRO A 1 103 ? -2.135 -0.906 7.832 1.00 76.50 103 PRO A C 1
ATOM 832 O O . PRO A 1 103 ? -3.271 -0.502 7.562 1.00 76.50 103 PRO A O 1
ATOM 835 N N . VAL A 1 104 ? -1.824 -1.489 8.990 1.00 82.88 104 VAL A N 1
ATOM 836 C CA . VAL A 1 104 ? -2.772 -1.582 10.101 1.00 82.88 104 VAL A CA 1
ATOM 837 C C . VAL A 1 104 ? -3.079 -0.153 10.567 1.00 82.88 104 VAL A C 1
ATOM 839 O O . VAL A 1 104 ? -2.147 0.611 10.837 1.00 82.88 104 VAL A O 1
ATOM 842 N N . PRO A 1 105 ? -4.358 0.264 10.634 1.00 86.62 105 PRO A N 1
ATOM 843 C CA . PRO A 1 105 ? -4.706 1.598 11.106 1.00 86.62 105 PRO A CA 1
ATOM 844 C C . PRO A 1 105 ? -4.155 1.871 12.507 1.00 86.62 105 PRO A C 1
ATOM 846 O O . PRO A 1 105 ? -4.118 0.975 13.343 1.00 86.62 105 PRO A O 1
ATOM 849 N N . VAL A 1 106 ? -3.753 3.117 12.769 1.00 83.12 106 VAL A N 1
ATOM 850 C CA . VAL A 1 106 ? -3.082 3.497 14.027 1.00 83.12 106 VAL A CA 1
ATOM 851 C C . VAL A 1 106 ? -3.991 3.305 15.240 1.00 83.12 106 VAL A C 1
ATOM 853 O O . VAL A 1 106 ? -3.530 2.887 16.297 1.00 83.12 106 VAL A O 1
ATOM 856 N N . ASP A 1 107 ? -5.282 3.599 15.093 1.00 91.31 107 ASP A N 1
ATOM 857 C CA . ASP A 1 107 ? -6.252 3.516 16.176 1.00 91.31 107 ASP A CA 1
ATOM 858 C C . ASP A 1 107 ? -7.239 2.354 16.001 1.00 91.31 107 ASP A C 1
ATOM 860 O O . ASP A 1 107 ? -7.660 2.004 14.894 1.00 91.31 107 ASP A O 1
ATOM 864 N N . VAL A 1 108 ? -7.666 1.807 17.140 1.00 91.12 108 VAL A N 1
ATOM 865 C CA . VAL A 1 108 ? -8.580 0.661 17.256 1.00 91.12 108 VAL A CA 1
ATOM 866 C C . VAL A 1 108 ? -9.914 0.920 16.547 1.00 91.12 108 VAL A C 1
ATOM 868 O O . VAL A 1 108 ? -10.503 0.022 15.943 1.00 91.12 108 VAL A O 1
ATOM 871 N N . ARG A 1 109 ? -10.393 2.170 16.562 1.00 92.62 109 ARG A N 1
ATOM 872 C CA . ARG A 1 109 ? -11.643 2.547 15.897 1.00 92.62 109 ARG A CA 1
ATOM 873 C C . ARG A 1 109 ? -11.501 2.507 14.380 1.00 92.62 109 ARG A C 1
ATOM 875 O O . ARG A 1 109 ? -12.380 1.965 13.711 1.00 92.62 109 ARG A O 1
ATOM 882 N N . SER A 1 110 ? -10.431 3.061 13.826 1.00 91.06 110 SER A N 1
ATOM 883 C CA . SER A 1 110 ? -10.136 2.993 12.394 1.00 91.06 110 SER A CA 1
ATOM 884 C C . SER A 1 110 ? -9.870 1.562 11.946 1.00 91.06 110 SER A C 1
ATOM 886 O O . SER A 1 110 ? -10.337 1.172 10.879 1.00 91.06 110 SER A O 1
ATOM 888 N N . TYR A 1 111 ? -9.208 0.760 12.779 1.00 91.75 111 TYR A N 1
ATOM 889 C CA . TYR A 1 111 ? -9.013 -0.669 12.559 1.00 91.75 111 TYR A CA 1
ATOM 890 C C . TYR A 1 111 ? -10.345 -1.426 12.460 1.00 91.75 111 TYR A C 1
ATOM 892 O O . TYR A 1 111 ? -10.607 -2.108 11.468 1.00 91.75 111 TYR A O 1
ATOM 900 N N . PHE A 1 112 ? -11.253 -1.211 13.415 1.00 92.88 112 PHE A N 1
ATOM 901 C CA . PHE A 1 112 ? -12.601 -1.776 13.366 1.00 92.88 112 PHE A CA 1
ATOM 902 C C . PHE A 1 112 ? -13.365 -1.327 12.117 1.00 92.88 112 PHE A C 1
ATOM 904 O O . PHE A 1 112 ? -14.013 -2.128 11.444 1.00 92.88 112 PHE A O 1
ATOM 911 N N . LEU A 1 113 ? -13.296 -0.040 11.773 1.00 92.50 113 LEU A N 1
ATOM 912 C CA . LEU A 1 113 ? -13.943 0.476 10.570 1.00 92.50 113 LEU A CA 1
ATOM 913 C C . LEU A 1 113 ? -13.379 -0.160 9.298 1.00 92.50 113 LEU A C 1
ATOM 915 O O . LEU A 1 113 ? -14.163 -0.500 8.419 1.00 92.50 113 LEU A O 1
ATOM 919 N N . ALA A 1 114 ? -12.065 -0.361 9.206 1.00 88.44 114 ALA A N 1
ATOM 920 C CA . ALA A 1 114 ? -11.441 -1.011 8.058 1.00 88.44 114 ALA A CA 1
ATOM 921 C C . ALA A 1 114 ? -11.950 -2.451 7.870 1.00 88.44 114 ALA A C 1
ATOM 923 O O . ALA A 1 114 ? -12.213 -2.861 6.742 1.00 88.44 114 ALA A O 1
ATOM 924 N N . LYS A 1 115 ? -12.172 -3.185 8.968 1.00 88.25 115 LYS A N 1
ATOM 925 C CA . LYS A 1 115 ? -12.705 -4.556 8.938 1.00 88.25 115 LYS A CA 1
ATOM 926 C C . LYS A 1 115 ? -14.215 -4.640 8.706 1.00 88.25 115 LYS A C 1
ATOM 928 O O . LYS A 1 115 ? -14.683 -5.562 8.044 1.00 88.25 115 LYS A O 1
ATOM 933 N N . HIS A 1 116 ? -14.992 -3.704 9.252 1.00 87.38 116 HIS A N 1
ATOM 934 C CA . HIS A 1 116 ? -16.453 -3.836 9.338 1.00 87.38 116 HIS A CA 1
ATOM 935 C C . HIS A 1 116 ? -17.250 -2.856 8.466 1.00 87.38 116 HIS A C 1
ATOM 937 O O . HIS A 1 116 ? -18.442 -3.084 8.247 1.00 87.38 116 HIS A O 1
ATOM 943 N N . ALA A 1 117 ? -16.644 -1.784 7.949 1.00 87.00 117 ALA A N 1
ATOM 944 C CA . ALA A 1 117 ? -17.285 -0.846 7.021 1.00 87.00 117 ALA A CA 1
ATOM 945 C C . ALA A 1 117 ? -17.018 -1.226 5.551 1.00 87.00 117 ALA A C 1
ATOM 947 O O . ALA A 1 117 ? -16.699 -0.370 4.726 1.00 87.00 117 ALA A O 1
ATOM 948 N N . VAL A 1 118 ? -17.141 -2.518 5.230 1.00 83.00 118 VAL A N 1
ATOM 949 C CA . VAL A 1 118 ? -16.923 -3.044 3.876 1.00 83.00 118 VAL A CA 1
ATOM 950 C C . VAL A 1 118 ? -18.048 -2.598 2.947 1.00 83.00 118 VAL A C 1
ATOM 952 O O . VAL A 1 118 ? -19.231 -2.715 3.283 1.00 83.00 118 VAL A O 1
ATOM 955 N N . VAL A 1 119 ? -17.673 -2.115 1.760 1.00 80.50 119 VAL A N 1
ATOM 956 C CA . VAL A 1 119 ? -18.629 -1.660 0.750 1.00 80.50 119 VAL A CA 1
ATOM 957 C C . VAL A 1 119 ? -19.338 -2.839 0.100 1.00 80.50 119 VAL A C 1
ATOM 959 O O . VAL A 1 119 ? -18.784 -3.524 -0.750 1.00 80.50 119 VAL A O 1
ATOM 962 N N . GLN A 1 120 ? -20.582 -3.061 0.516 1.00 76.12 120 GLN A N 1
ATOM 963 C CA . GLN A 1 120 ? -21.486 -4.083 -0.000 1.00 76.12 120 GLN A CA 1
ATOM 964 C C . GLN A 1 120 ? -22.765 -3.450 -0.577 1.00 76.12 120 GLN A C 1
ATOM 966 O O . GLN A 1 120 ? -23.499 -2.767 0.152 1.00 76.12 120 GLN A O 1
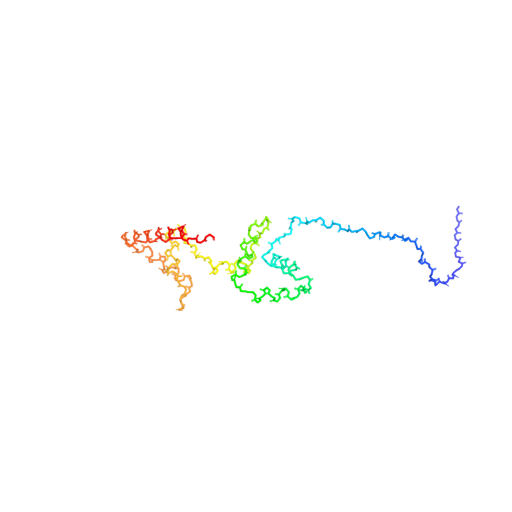ATOM 971 N N . PRO A 1 121 ? -23.072 -3.677 -1.867 1.00 79.12 121 PRO A N 1
ATOM 972 C CA . PRO A 1 121 ? -24.366 -3.312 -2.437 1.00 79.12 121 PRO A CA 1
ATOM 973 C C . PRO A 1 121 ? -25.520 -3.960 -1.646 1.00 79.12 121 PRO A C 1
ATOM 975 O O . PRO A 1 121 ? -25.356 -5.083 -1.169 1.00 79.12 121 PRO A O 1
ATOM 978 N N . PRO A 1 122 ? -26.684 -3.299 -1.484 1.00 86.06 122 PRO A N 1
ATOM 979 C CA . PRO A 1 122 ? -27.097 -2.019 -2.073 1.00 86.06 122 PRO A CA 1
ATOM 980 C C . PRO A 1 122 ? -26.752 -0.786 -1.215 1.00 86.06 122 PRO A C 1
ATOM 982 O O . PRO A 1 122 ? -27.178 0.327 -1.525 1.00 86.06 122 PRO A O 1
ATOM 985 N N . PHE A 1 123 ? -26.030 -0.951 -0.106 1.00 84.81 123 PHE A N 1
ATOM 986 C CA . PHE A 1 123 ? -25.814 0.138 0.843 1.00 84.81 123 PHE A CA 1
ATOM 987 C C . PHE A 1 123 ? -24.698 1.082 0.387 1.00 84.81 123 PHE A C 1
ATOM 989 O O . PHE A 1 123 ? -23.655 0.655 -0.110 1.00 84.81 123 PHE A O 1
ATOM 996 N N . SER A 1 124 ? -24.896 2.387 0.597 1.00 89.62 124 SER A N 1
ATOM 997 C CA . SER A 1 124 ? -23.856 3.375 0.315 1.00 89.62 124 SER A CA 1
ATOM 998 C C . SER A 1 124 ? -22.699 3.270 1.323 1.00 89.62 124 SER A C 1
ATOM 1000 O O . SER A 1 124 ? -22.931 2.910 2.485 1.00 89.62 124 SER A O 1
ATOM 1002 N N . PRO A 1 125 ? -21.470 3.671 0.942 1.00 88.19 125 PRO A N 1
ATOM 1003 C CA . PRO A 1 125 ? -20.320 3.688 1.853 1.00 88.19 125 PRO A CA 1
ATOM 1004 C C . PRO A 1 125 ? -20.584 4.463 3.151 1.00 88.19 125 PRO A C 1
ATOM 1006 O O . PRO A 1 125 ? -20.179 4.064 4.244 1.00 88.19 125 PRO A O 1
ATOM 1009 N N . VAL A 1 126 ? -21.338 5.564 3.054 1.00 91.00 126 VAL A N 1
ATOM 1010 C CA . VAL A 1 126 ? -21.740 6.374 4.214 1.00 91.00 126 VAL A CA 1
ATOM 1011 C C . VAL A 1 126 ? -22.643 5.576 5.155 1.0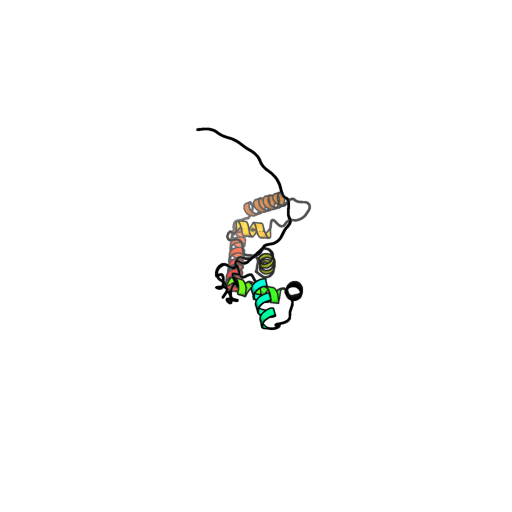0 91.00 126 VAL A C 1
ATOM 1013 O O . VAL A 1 126 ? -22.493 5.664 6.375 1.00 91.00 126 VAL A O 1
ATOM 1016 N N . HIS A 1 127 ? -23.572 4.790 4.609 1.00 91.12 127 HIS A N 1
ATOM 1017 C CA . HIS A 1 127 ? -24.479 3.972 5.404 1.00 91.12 127 HIS A CA 1
ATOM 1018 C C . HIS A 1 127 ? -23.732 2.856 6.147 1.00 91.12 127 HIS A C 1
ATOM 1020 O O . HIS A 1 127 ? -23.927 2.695 7.352 1.00 91.12 127 HIS A O 1
ATOM 1026 N N . GLN A 1 128 ? -22.823 2.138 5.481 1.00 89.38 128 GLN A N 1
ATOM 1027 C CA . GLN A 1 128 ? -22.023 1.091 6.135 1.00 89.38 128 GLN A CA 1
ATOM 1028 C C . GLN A 1 128 ? -21.106 1.665 7.206 1.00 89.38 128 GLN A C 1
ATOM 1030 O O . GLN A 1 128 ? -21.039 1.112 8.300 1.00 89.38 128 GLN A O 1
ATOM 1035 N N . ARG A 1 129 ? -20.469 2.815 6.950 1.00 92.00 129 ARG A N 1
ATOM 1036 C CA . ARG A 1 129 ? -19.656 3.490 7.966 1.00 92.00 129 ARG A CA 1
ATOM 1037 C C . ARG A 1 129 ? -20.494 3.870 9.184 1.00 92.00 129 ARG A C 1
ATOM 1039 O O . ARG A 1 129 ? -20.069 3.622 10.307 1.00 92.00 129 ARG A O 1
ATOM 1046 N N . LYS A 1 130 ? -21.694 4.428 8.989 1.00 92.12 130 LYS A N 1
ATOM 1047 C CA . LYS A 1 130 ? -22.619 4.726 10.098 1.00 92.12 130 LYS A CA 1
ATOM 1048 C C . LYS A 1 130 ? -23.024 3.460 10.856 1.00 92.12 130 LYS A C 1
ATOM 1050 O O . LYS A 1 130 ? -23.065 3.487 12.081 1.00 92.12 130 LYS A O 1
ATOM 1055 N N . SER A 1 131 ? -23.296 2.364 10.151 1.00 91.56 131 SER A N 1
ATOM 1056 C CA . SER A 1 131 ? -23.621 1.071 10.762 1.00 91.56 131 SER A CA 1
ATOM 1057 C C . SER A 1 131 ? -22.454 0.530 11.597 1.00 91.56 131 SER A C 1
ATOM 1059 O O . SER A 1 131 ? -22.635 0.214 12.769 1.00 91.56 131 SER A O 1
ATOM 1061 N N . ALA A 1 132 ? -21.235 0.529 11.054 1.00 91.81 1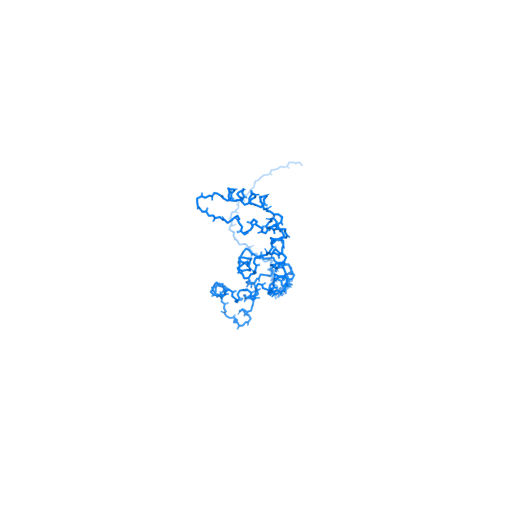32 ALA A N 1
ATOM 1062 C CA . ALA A 1 132 ? -20.032 0.113 11.770 1.00 91.81 132 ALA A CA 1
ATOM 1063 C C . ALA A 1 132 ? -19.746 1.002 12.995 1.00 91.81 132 ALA A C 1
ATOM 1065 O O . ALA A 1 132 ? -19.418 0.492 14.061 1.00 91.81 132 ALA A O 1
ATOM 1066 N N . LEU A 1 133 ? -19.961 2.318 12.892 1.00 93.31 133 LEU A N 1
ATOM 1067 C CA . LEU A 1 133 ? -19.843 3.233 14.033 1.00 93.31 133 LEU A CA 1
ATOM 1068 C C . LEU A 1 133 ? -20.868 2.960 15.141 1.00 93.31 133 LEU A C 1
ATOM 1070 O O . LEU A 1 133 ? -20.561 3.152 16.314 1.00 93.31 133 LEU A O 1
ATOM 1074 N N . LYS A 1 134 ? -22.077 2.511 14.796 1.00 93.31 134 LYS A N 1
ATOM 1075 C CA . LYS A 1 134 ? -23.055 2.074 15.800 1.00 93.31 134 LYS A CA 1
ATOM 1076 C C . LYS A 1 134 ? -22.631 0.761 16.452 1.00 93.31 134 LYS A C 1
ATOM 1078 O O . LYS A 1 134 ? -22.750 0.634 17.662 1.00 93.31 134 LYS A O 1
ATOM 1083 N N . LYS A 1 135 ? -22.099 -0.182 15.667 1.00 92.62 135 LYS A N 1
ATOM 1084 C CA . LYS A 1 135 ? -21.607 -1.471 16.172 1.00 92.62 135 LYS A CA 1
ATOM 1085 C C . LYS A 1 135 ? -20.459 -1.295 17.160 1.00 92.62 135 LYS A C 1
ATOM 1087 O O . LYS A 1 135 ? -20.542 -1.843 18.247 1.00 92.62 135 LYS A O 1
ATOM 1092 N N . ILE A 1 136 ? -19.450 -0.483 16.830 1.00 92.44 136 ILE A N 1
ATOM 1093 C CA . ILE A 1 136 ? -18.313 -0.259 17.736 1.00 92.44 136 ILE A CA 1
ATOM 1094 C C . ILE A 1 136 ? -18.744 0.412 19.050 1.00 92.44 136 ILE A C 1
ATOM 1096 O O . ILE A 1 136 ? -18.231 0.083 20.113 1.00 92.44 136 ILE A O 1
ATOM 1100 N N . ALA A 1 137 ? -19.721 1.324 18.993 1.00 92.19 137 ALA A N 1
ATOM 1101 C CA . ALA A 1 137 ? -20.264 1.976 20.183 1.00 92.19 137 ALA A CA 1
ATOM 1102 C C . ALA A 1 137 ? -21.092 1.022 21.064 1.00 92.19 137 ALA A C 1
ATOM 1104 O O . ALA A 1 137 ? -21.219 1.262 22.260 1.00 92.19 137 ALA A O 1
ATOM 1105 N N . ALA A 1 138 ? -21.646 -0.040 20.474 1.00 94.25 138 ALA A N 1
ATOM 1106 C CA . ALA A 1 138 ? -22.451 -1.046 21.158 1.00 94.25 138 ALA A CA 1
ATOM 1107 C C . ALA A 1 138 ? -21.632 -2.231 21.702 1.00 94.25 138 ALA A C 1
ATOM 1109 O O . ALA A 1 138 ? -22.221 -3.129 22.300 1.00 94.25 138 ALA A O 1
ATOM 1110 N N . LEU A 1 139 ? -20.308 -2.251 21.501 1.00 93.50 139 LEU A N 1
ATOM 1111 C CA . LEU A 1 139 ? -19.451 -3.322 22.011 1.00 93.50 139 LEU A CA 1
ATOM 1112 C C . LEU A 1 139 ? -19.445 -3.341 23.540 1.00 93.50 139 LEU A C 1
ATOM 1114 O O . LEU A 1 139 ? -19.305 -2.304 24.200 1.00 93.50 139 LEU A O 1
ATOM 1118 N N . THR A 1 140 ? -19.532 -4.543 24.095 1.00 95.88 140 THR A N 1
ATOM 1119 C CA . THR A 1 140 ? -19.283 -4.806 25.511 1.00 95.88 140 THR A CA 1
ATOM 1120 C C . THR A 1 140 ? -17.815 -4.572 25.854 1.00 95.88 140 THR A C 1
ATOM 1122 O O . THR A 1 140 ? -16.940 -4.584 24.988 1.00 95.88 140 THR A O 1
ATOM 1125 N N . GLU A 1 141 ? -17.516 -4.392 27.139 1.00 93.75 141 GLU A N 1
ATOM 1126 C CA . GLU A 1 141 ? -16.138 -4.155 27.580 1.00 93.75 141 GLU A CA 1
ATOM 1127 C C . GLU A 1 141 ? -15.199 -5.317 27.224 1.00 93.75 141 GLU A C 1
ATOM 1129 O O . GLU A 1 141 ? -14.073 -5.103 26.785 1.00 93.75 141 GLU A O 1
ATOM 1134 N N . ARG A 1 142 ? -15.704 -6.554 27.301 1.00 95.38 142 ARG A N 1
ATOM 1135 C CA . ARG A 1 142 ? -14.969 -7.749 26.875 1.00 95.38 142 ARG A CA 1
ATOM 1136 C C . ARG A 1 142 ? -14.654 -7.731 25.376 1.00 95.38 142 ARG A C 1
ATOM 1138 O O . ARG A 1 142 ? -13.543 -8.070 24.986 1.00 95.38 142 ARG A O 1
ATOM 1145 N N . GLU A 1 143 ? -15.613 -7.345 24.537 1.00 94.31 143 GLU A N 1
ATOM 1146 C CA . GLU A 1 143 ? -15.406 -7.263 23.085 1.00 94.31 143 GLU A CA 1
ATOM 1147 C C . GLU A 1 143 ? -14.444 -6.135 22.706 1.00 94.31 143 GLU A C 1
ATOM 1149 O O . GLU A 1 143 ? -13.657 -6.294 21.776 1.00 94.31 143 GLU A O 1
ATOM 1154 N N . LYS A 1 144 ? -14.455 -5.014 23.438 1.00 92.75 144 LYS A N 1
ATOM 1155 C CA . LYS A 1 144 ? -13.466 -3.943 23.250 1.00 92.75 144 LYS A CA 1
ATOM 1156 C C . LYS A 1 144 ? -12.057 -4.415 23.587 1.00 92.75 144 LYS A C 1
ATOM 1158 O O . LYS A 1 144 ? -11.159 -4.215 22.779 1.00 92.75 144 LYS A O 1
ATOM 1163 N N . GLN A 1 145 ? -11.877 -5.097 24.718 1.00 94.19 145 GLN A N 1
ATOM 1164 C CA . GLN A 1 145 ? -10.583 -5.674 25.097 1.00 94.19 145 GLN A CA 1
ATOM 1165 C C . GLN A 1 145 ? -10.089 -6.689 24.061 1.00 94.19 145 GLN A C 1
ATOM 1167 O O . GLN A 1 145 ? -8.909 -6.707 23.716 1.00 94.19 145 GLN A O 1
ATOM 1172 N N . GLN A 1 146 ? -10.992 -7.513 23.522 1.00 95.31 146 GLN A N 1
ATOM 1173 C CA . GLN A 1 146 ? -10.650 -8.434 22.443 1.00 95.31 146 GLN A CA 1
ATOM 1174 C C . GLN A 1 146 ? -10.220 -7.685 21.174 1.00 95.31 146 GLN A C 1
ATOM 1176 O O . GLN A 1 146 ? -9.202 -8.027 20.580 1.00 95.31 146 GLN A O 1
ATOM 1181 N N . LEU A 1 147 ? -10.952 -6.641 20.784 1.00 94.75 147 LEU A N 1
ATOM 1182 C CA . LEU A 1 147 ? -10.626 -5.816 19.624 1.00 94.75 147 LEU A CA 1
ATOM 1183 C C . LEU A 1 147 ? -9.268 -5.107 19.774 1.00 94.75 147 LEU A C 1
ATOM 1185 O O . LEU A 1 147 ? -8.513 -5.024 18.807 1.00 94.75 147 LEU A O 1
ATOM 1189 N N . GLU A 1 148 ? -8.945 -4.619 20.972 1.00 94.62 148 GLU A N 1
ATOM 1190 C CA . GLU A 1 148 ? -7.638 -4.035 21.301 1.00 94.62 148 GLU A CA 1
ATOM 1191 C C . GLU A 1 148 ? -6.513 -5.069 21.201 1.00 94.62 148 GLU A C 1
ATOM 1193 O O . GLU A 1 148 ? -5.474 -4.792 20.602 1.00 94.62 148 GLU A O 1
ATOM 1198 N N . ALA A 1 149 ? -6.728 -6.281 21.721 1.00 94.06 149 ALA A N 1
ATOM 1199 C CA . ALA A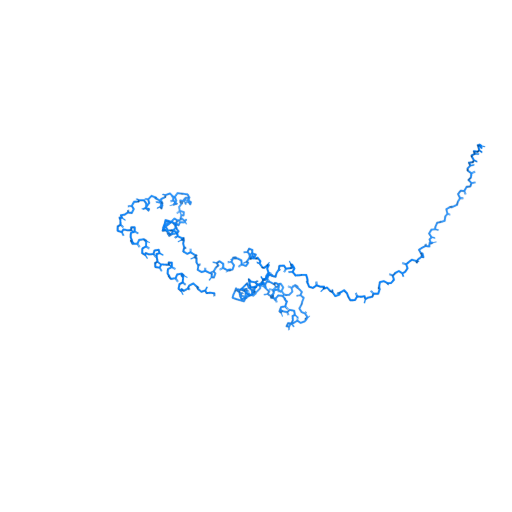 1 149 ? -5.762 -7.369 21.613 1.00 94.06 149 ALA A CA 1
ATOM 1200 C C . ALA A 1 149 ? -5.543 -7.801 20.152 1.00 94.06 149 ALA A C 1
ATOM 1202 O O . ALA A 1 149 ? -4.407 -8.012 19.730 1.00 94.06 149 ALA A O 1
ATOM 1203 N N . GLU A 1 150 ? -6.611 -7.895 19.356 1.00 93.62 150 GLU A N 1
ATOM 1204 C CA . GLU A 1 150 ? -6.526 -8.176 17.920 1.00 93.62 150 GLU A CA 1
ATOM 1205 C C . GLU A 1 150 ? -5.751 -7.083 17.178 1.00 93.62 150 GLU A C 1
ATOM 1207 O O . GLU A 1 150 ? -4.855 -7.393 16.395 1.00 93.62 150 GLU A O 1
ATOM 1212 N N . HIS A 1 151 ? -6.062 -5.811 17.444 1.00 94.38 151 HIS A N 1
ATOM 1213 C CA . HIS A 1 151 ? -5.354 -4.670 16.859 1.00 94.38 151 HIS A CA 1
ATOM 1214 C C . HIS A 1 151 ? -3.864 -4.689 17.207 1.00 94.38 151 HIS A C 1
ATOM 1216 O O . HIS A 1 151 ? -3.025 -4.541 16.319 1.00 94.38 151 HIS A O 1
ATOM 1222 N N . TYR A 1 152 ? -3.530 -4.939 18.474 1.00 92.69 152 TYR A N 1
ATOM 1223 C CA . TYR A 1 152 ? -2.150 -5.062 18.933 1.00 92.69 152 TYR A CA 1
ATOM 1224 C C . TYR A 1 152 ? -1.407 -6.201 18.225 1.00 92.69 152 TYR A C 1
ATOM 1226 O O . TYR A 1 152 ? -0.300 -5.993 17.732 1.00 92.69 152 TYR A O 1
ATOM 1234 N N . ASN A 1 153 ? -2.021 -7.383 18.123 1.00 90.06 153 ASN A N 1
ATOM 1235 C CA . ASN A 1 153 ? -1.413 -8.550 17.484 1.00 90.06 153 ASN A CA 1
ATOM 1236 C C . ASN A 1 153 ? -1.183 -8.339 15.984 1.00 90.06 153 ASN A C 1
ATOM 1238 O O . ASN A 1 153 ? -0.119 -8.691 15.475 1.00 90.06 153 ASN A O 1
ATOM 1242 N N . GLU A 1 154 ? -2.142 -7.744 15.271 1.00 86.88 154 GLU A N 1
ATOM 1243 C CA . GLU A 1 154 ? -1.970 -7.434 13.849 1.00 86.88 154 GLU A CA 1
ATOM 1244 C C . GLU A 1 154 ? -0.914 -6.354 13.626 1.00 86.88 154 GLU A C 1
ATOM 1246 O O . GLU A 1 154 ? -0.107 -6.465 12.705 1.00 86.88 154 GLU A O 1
ATOM 1251 N N . ASN A 1 155 ? -0.853 -5.346 14.497 1.00 86.75 155 ASN A N 1
ATOM 1252 C CA . ASN A 1 155 ? 0.188 -4.328 14.433 1.00 86.75 155 ASN A CA 1
ATOM 1253 C C . ASN A 1 155 ? 1.577 -4.920 14.737 1.00 86.75 155 ASN A C 1
ATOM 1255 O O . ASN A 1 155 ? 2.549 -4.611 14.052 1.00 86.75 155 ASN A O 1
ATOM 1259 N N . LEU A 1 156 ? 1.676 -5.831 15.711 1.00 84.88 156 LEU A N 1
ATOM 1260 C CA . LEU A 1 156 ? 2.904 -6.571 15.997 1.00 84.88 156 LEU A CA 1
ATOM 1261 C C . LEU A 1 156 ? 3.318 -7.437 14.802 1.00 84.88 156 LEU A C 1
ATOM 1263 O O . LEU A 1 156 ? 4.490 -7.433 14.431 1.00 84.88 156 LEU A O 1
ATOM 1267 N N . ALA A 1 157 ? 2.377 -8.134 14.161 1.00 82.00 157 ALA A N 1
ATOM 1268 C CA . ALA A 1 157 ? 2.646 -8.915 12.958 1.00 82.00 157 ALA A CA 1
ATOM 1269 C C . ALA A 1 157 ? 3.110 -8.026 11.794 1.00 82.00 157 ALA A C 1
ATOM 1271 O O . ALA A 1 157 ? 4.077 -8.372 11.120 1.00 82.00 157 ALA A O 1
ATOM 1272 N N . TYR A 1 158 ? 2.490 -6.859 11.602 1.00 79.44 158 TYR A N 1
ATOM 1273 C CA . TYR A 1 158 ? 2.908 -5.874 10.605 1.00 79.44 158 TYR A CA 1
ATOM 1274 C C . TYR A 1 158 ? 4.311 -5.319 10.891 1.00 79.44 158 TYR A C 1
ATOM 1276 O O . TYR A 1 158 ? 5.104 -5.178 9.970 1.00 79.44 158 TYR A O 1
ATOM 1284 N N . MET A 1 159 ? 4.666 -5.055 12.152 1.00 76.69 159 MET A N 1
ATOM 1285 C CA . MET A 1 159 ? 6.018 -4.612 12.524 1.00 76.69 159 MET A CA 1
ATOM 1286 C C . MET A 1 159 ? 7.071 -5.727 12.425 1.00 76.69 159 MET A C 1
ATOM 1288 O O . MET A 1 159 ? 8.220 -5.449 12.101 1.00 76.69 159 MET A O 1
ATOM 1292 N N . THR A 1 160 ? 6.695 -6.978 12.705 1.00 74.56 160 THR A N 1
ATOM 1293 C CA . THR A 1 160 ? 7.623 -8.126 12.745 1.00 74.56 160 THR A CA 1
ATOM 1294 C C . THR A 1 160 ? 7.873 -8.717 11.361 1.00 74.56 160 THR A C 1
ATOM 1296 O O . THR A 1 160 ? 9.000 -9.060 11.022 1.00 74.56 160 THR A O 1
ATOM 1299 N N . TYR A 1 161 ? 6.813 -8.849 10.564 1.00 68.31 161 TYR A N 1
ATOM 1300 C CA . TYR A 1 161 ? 6.831 -9.492 9.250 1.00 68.31 161 TYR A CA 1
ATOM 1301 C C . TYR A 1 161 ? 6.587 -8.504 8.111 1.00 68.31 161 TYR A C 1
ATOM 1303 O O . TYR A 1 161 ? 6.437 -8.927 6.966 1.00 68.31 161 TYR A O 1
ATOM 1311 N N . GLY A 1 162 ? 6.533 -7.202 8.406 1.00 52.22 162 GLY A N 1
ATOM 1312 C CA . GLY A 1 162 ? 6.483 -6.130 7.420 1.00 52.22 162 GLY A CA 1
ATOM 1313 C C . GLY A 1 162 ? 7.762 -6.105 6.597 1.00 52.22 162 GLY A C 1
ATOM 1314 O O . GLY A 1 162 ? 8.686 -5.364 6.913 1.00 52.22 162 GLY A O 1
ATOM 1315 N N . ILE A 1 163 ? 7.787 -6.966 5.578 1.00 45.53 163 ILE A N 1
ATOM 1316 C CA . ILE A 1 163 ? 8.773 -7.107 4.504 1.00 45.53 163 ILE A CA 1
ATOM 1317 C C . ILE A 1 163 ? 9.399 -5.736 4.186 1.00 45.53 163 ILE A C 1
ATOM 1319 O O . ILE A 1 163 ? 8.695 -4.829 3.735 1.00 45.53 163 ILE A O 1
ATOM 1323 N N . HIS A 1 164 ? 10.703 -5.608 4.473 1.00 40.44 164 HIS A N 1
ATOM 1324 C CA . HIS A 1 164 ? 11.546 -4.459 4.120 1.00 40.44 164 HIS A CA 1
ATOM 1325 C C . HIS A 1 164 ? 11.712 -4.310 2.605 1.00 40.44 164 HIS A C 1
ATOM 1327 O O . HIS A 1 164 ? 11.872 -5.350 1.926 1.00 40.44 164 HIS A O 1
#

pLDDT: mean 76.34, std 18.6, range [33.12, 95.88]

Secondary structure (DSSP, 8-state):
----------------------------------TT----HHHHHHHHHHHH-TT--HHHHHHHHHHS-HHHHHHHHHHHHTSTT----HHHHHHHHHHSPPPPPSSHHHHHHHHH----TTS-HHHHHHHHHHHHHT--HHHHHHHHHHHHHHHHHHHHH---